Protein AF-A0AB36IL35-F1 (afdb_monomer)

Secondary structure (DSSP, 8-state):
-PPP-SSTTTTTHHHHHHTTS-SEEEEETTT-S-GGGHHHHHTTSSEEEEEEEEETTEEEEEEEEE-GGGHHHHHHHHHHHHHHHHTS--HHHHHHHHHHTT--HHHHHHHHHHHHHHHHHHHHH--

Structure (mmCIF, N/CA/C/O backbone):
data_AF-A0AB36IL35-F1
#
_entry.id   AF-A0AB36IL35-F1
#
loop_
_atom_site.group_PDB
_atom_site.id
_atom_site.type_symbol
_atom_site.label_atom_id
_atom_site.label_alt_id
_atom_site.label_comp_id
_atom_site.label_asym_id
_atom_site.label_entity_id
_atom_site.label_seq_id
_atom_site.pdbx_PDB_ins_code
_atom_site.Cartn_x
_atom_site.Cartn_y
_atom_site.Cartn_z
_atom_site.occupancy
_atom_site.B_iso_or_equiv
_atom_site.auth_seq_id
_atom_site.auth_comp_id
_atom_site.auth_asym_id
_atom_site.auth_atom_id
_atom_site.pdbx_PDB_model_num
ATOM 1 N N . MET A 1 1 ? 5.420 -27.594 -7.983 1.00 51.94 1 MET A N 1
ATOM 2 C CA . MET A 1 1 ? 5.385 -26.311 -7.248 1.00 51.94 1 MET A CA 1
ATOM 3 C C . MET A 1 1 ? 4.243 -25.499 -7.828 1.00 51.94 1 MET A C 1
ATOM 5 O O . MET A 1 1 ? 4.171 -25.399 -9.047 1.00 51.94 1 MET A O 1
ATOM 9 N N . GLU A 1 2 ? 3.318 -25.012 -7.002 1.00 61.50 2 GLU A N 1
ATOM 10 C CA . GLU A 1 2 ? 2.250 -24.116 -7.470 1.00 61.50 2 GLU A CA 1
ATOM 11 C C . GLU A 1 2 ? 2.836 -22.785 -7.955 1.00 61.50 2 GLU A C 1
ATOM 13 O O . GLU A 1 2 ? 3.774 -22.260 -7.354 1.00 61.50 2 GL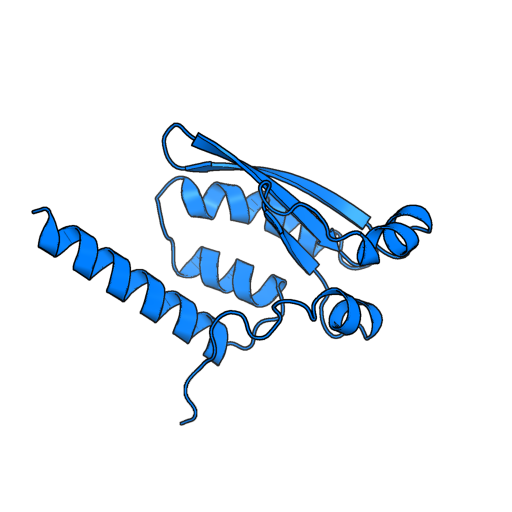U A O 1
ATOM 18 N N . LYS A 1 3 ? 2.271 -22.239 -9.033 1.00 78.56 3 LYS A N 1
ATOM 19 C CA . LYS A 1 3 ? 2.641 -20.936 -9.59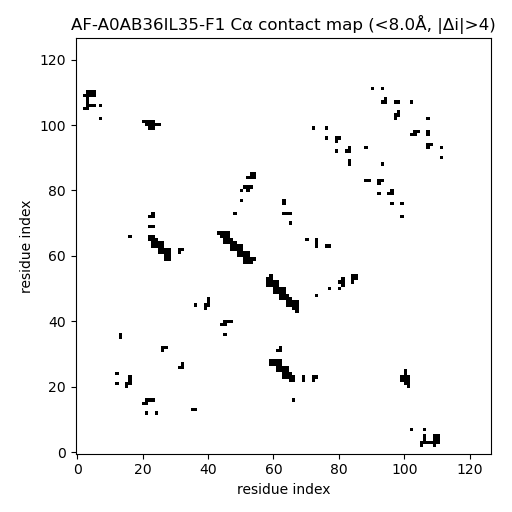5 1.00 78.56 3 LYS A CA 1
ATOM 20 C C . LYS A 1 3 ? 2.092 -19.809 -8.702 1.00 78.56 3 LYS A C 1
ATOM 22 O O . LYS A 1 3 ? 0.985 -19.943 -8.184 1.00 78.56 3 LYS A O 1
ATOM 27 N N . GLY A 1 4 ? 2.855 -18.730 -8.509 1.00 81.12 4 GLY A N 1
ATOM 28 C CA . GLY A 1 4 ? 2.380 -17.545 -7.780 1.00 81.12 4 GLY A CA 1
ATOM 29 C C . GLY A 1 4 ? 1.251 -16.815 -8.517 1.00 81.12 4 GLY A C 1
ATOM 30 O O . GLY A 1 4 ? 1.018 -17.052 -9.707 1.00 81.12 4 GLY A O 1
ATOM 31 N N . ILE A 1 5 ? 0.543 -15.941 -7.803 1.00 89.06 5 ILE A N 1
ATOM 32 C CA . ILE A 1 5 ? -0.613 -15.180 -8.300 1.00 89.06 5 ILE A CA 1
ATOM 33 C C . ILE A 1 5 ? -0.282 -13.682 -8.263 1.00 89.06 5 ILE A C 1
ATOM 35 O O . ILE A 1 5 ? 0.266 -13.197 -7.277 1.00 89.06 5 ILE A O 1
ATOM 39 N N . LEU A 1 6 ? -0.610 -12.945 -9.330 1.00 83.94 6 LEU A N 1
ATOM 40 C CA . LEU A 1 6 ? -0.535 -11.477 -9.340 1.00 83.94 6 LEU A CA 1
ATOM 41 C C . LEU A 1 6 ? -1.788 -10.905 -8.675 1.00 83.94 6 LEU A C 1
ATOM 43 O O . LEU A 1 6 ? -2.887 -11.343 -8.998 1.00 83.94 6 LEU A O 1
ATOM 47 N N . GLY A 1 7 ? -1.612 -9.950 -7.761 1.00 83.62 7 GLY A N 1
ATOM 48 C CA . GLY A 1 7 ? -2.726 -9.274 -7.086 1.00 83.62 7 GLY A CA 1
ATOM 49 C C . GLY A 1 7 ? -3.660 -10.194 -6.280 1.00 83.62 7 GLY A C 1
ATOM 50 O O . GLY A 1 7 ? -4.872 -10.046 -6.381 1.00 83.62 7 GLY A O 1
ATOM 51 N N . PRO A 1 8 ? -3.173 -11.141 -5.450 1.00 84.00 8 PRO A N 1
ATOM 52 C CA . PRO A 1 8 ? -4.054 -12.075 -4.733 1.00 84.00 8 PRO A CA 1
ATOM 53 C C . PRO A 1 8 ? -4.985 -11.401 -3.708 1.00 84.00 8 PRO A C 1
ATOM 55 O O . PRO A 1 8 ? -5.930 -12.036 -3.234 1.00 84.00 8 PRO A O 1
ATOM 58 N N . HIS A 1 9 ? -4.702 -10.148 -3.340 1.00 89.19 9 HIS A N 1
ATOM 59 C CA . HIS A 1 9 ? -5.453 -9.370 -2.353 1.00 89.19 9 HIS A CA 1
ATOM 60 C C . HIS A 1 9 ? -6.390 -8.337 -2.980 1.00 89.19 9 HIS A C 1
ATOM 62 O O . HIS A 1 9 ? -7.123 -7.699 -2.232 1.00 89.19 9 HIS A O 1
ATOM 68 N N . GLU A 1 10 ? -6.379 -8.193 -4.308 1.00 87.44 10 GLU A N 1
ATOM 69 C CA . GLU A 1 10 ? -7.136 -7.161 -5.014 1.00 87.44 10 GLU A CA 1
ATOM 70 C C . GLU A 1 10 ? -8.635 -7.262 -4.692 1.00 87.44 10 GLU A C 1
ATOM 72 O O . GLU A 1 10 ? -9.262 -8.313 -4.871 1.00 87.44 10 GLU A O 1
ATOM 77 N N . GLY A 1 11 ? -9.190 -6.176 -4.150 1.00 91.00 11 GLY A N 1
ATOM 78 C CA . GLY A 1 11 ? -10.592 -6.070 -3.743 1.00 91.00 11 GLY A CA 1
ATOM 79 C C . GLY A 1 11 ? -10.932 -6.749 -2.411 1.00 91.00 11 GLY A C 1
ATOM 80 O O . GLY A 1 11 ? -12.100 -6.778 -2.024 1.00 91.00 11 GLY A O 1
ATOM 81 N N . LYS A 1 12 ? -9.944 -7.305 -1.702 1.00 94.88 12 LYS A N 1
ATOM 82 C CA . LYS A 1 12 ? -10.107 -8.014 -0.417 1.00 94.88 12 LYS A CA 1
ATOM 83 C C . LYS A 1 12 ? -9.329 -7.361 0.720 1.00 94.88 12 LYS A C 1
ATOM 85 O O . LYS A 1 12 ? -9.324 -7.873 1.837 1.00 94.88 12 LYS A O 1
ATOM 90 N N . GLU A 1 13 ? -8.652 -6.246 0.459 1.00 97.12 13 GLU A N 1
ATOM 91 C CA . GLU A 1 13 ? -7.729 -5.621 1.400 1.00 97.12 13 GLU A CA 1
ATOM 92 C C . GLU A 1 13 ? -8.424 -5.261 2.712 1.00 97.12 13 GLU A C 1
ATOM 94 O O . GLU A 1 13 ? -7.895 -5.580 3.772 1.00 97.12 13 GLU A O 1
ATOM 99 N N . LEU A 1 14 ? -9.624 -4.674 2.651 1.00 97.62 14 LEU A N 1
ATOM 100 C CA . LEU A 1 14 ? -10.380 -4.301 3.847 1.00 97.62 14 LEU A CA 1
ATOM 101 C C . LEU A 1 14 ? -10.729 -5.525 4.700 1.00 97.62 14 LEU A C 1
ATOM 103 O O . LEU A 1 14 ? -10.481 -5.525 5.901 1.00 97.62 14 LEU A O 1
ATOM 107 N N . GLU A 1 15 ? -11.260 -6.583 4.082 1.00 97.56 15 GLU A N 1
ATOM 108 C CA . GLU A 1 15 ? -11.622 -7.827 4.773 1.00 97.56 15 GLU A CA 1
ATOM 109 C C . GLU A 1 15 ? -10.408 -8.439 5.486 1.00 97.56 15 GLU A C 1
ATOM 111 O O . GLU A 1 15 ? -10.497 -8.812 6.656 1.00 97.56 15 GLU A O 1
ATOM 116 N N . LEU A 1 16 ? -9.258 -8.486 4.808 1.00 97.44 16 LEU A N 1
ATOM 117 C CA . LEU A 1 16 ? -8.009 -8.994 5.374 1.00 97.44 16 LEU A CA 1
ATOM 118 C C . LEU A 1 16 ? -7.501 -8.117 6.527 1.00 97.44 16 LEU A C 1
ATOM 120 O O . LEU A 1 16 ? -7.024 -8.642 7.534 1.00 97.44 16 LEU A O 1
ATOM 124 N N . MET A 1 17 ? -7.616 -6.791 6.411 1.00 97.88 17 MET A N 1
ATOM 125 C CA . MET A 1 17 ? -7.211 -5.865 7.471 1.00 97.88 17 MET A CA 1
ATOM 126 C C . MET A 1 17 ? -8.099 -5.987 8.710 1.00 97.88 17 MET A C 1
ATOM 128 O O . MET A 1 17 ? -7.585 -6.054 9.824 1.00 97.88 17 MET A O 1
ATOM 132 N N . LEU A 1 18 ? -9.418 -6.100 8.535 1.00 97.00 18 LEU A N 1
ATOM 133 C CA . LEU A 1 18 ? -10.360 -6.276 9.646 1.00 97.00 18 LEU A CA 1
ATOM 134 C C . LEU A 1 18 ? -10.181 -7.619 10.373 1.00 97.00 18 LEU A C 1
ATOM 136 O O . LEU A 1 18 ? -10.507 -7.721 11.554 1.00 97.00 18 LEU A O 1
ATOM 140 N N . ARG A 1 19 ? -9.632 -8.636 9.697 1.00 96.50 19 ARG A N 1
ATOM 141 C CA . ARG A 1 19 ? -9.235 -9.918 10.307 1.00 96.50 19 ARG A CA 1
ATOM 142 C C . ARG A 1 19 ? -7.847 -9.900 10.953 1.00 96.50 19 ARG A C 1
ATOM 144 O O . ARG A 1 19 ? -7.483 -10.868 11.613 1.00 96.50 19 ARG A O 1
ATOM 151 N N . GLY A 1 20 ? -7.071 -8.830 10.773 1.00 94.19 20 GLY A N 1
ATOM 152 C CA . GLY A 1 20 ? -5.677 -8.756 11.223 1.00 94.19 20 GLY A CA 1
ATOM 153 C C . GLY A 1 20 ? -4.711 -9.618 10.402 1.00 94.19 20 GLY A C 1
ATOM 154 O O . GLY A 1 20 ? -3.605 -9.902 10.850 1.00 94.19 20 GLY A O 1
ATOM 155 N N . GLU A 1 21 ? -5.117 -10.050 9.207 1.00 94.56 21 GLU A N 1
ATOM 156 C CA . GLU A 1 21 ? -4.293 -10.845 8.285 1.00 94.56 21 GLU A CA 1
ATOM 157 C C . GLU A 1 21 ? -3.449 -9.956 7.357 1.00 94.56 21 GLU A C 1
ATOM 159 O O . GLU A 1 21 ? -2.472 -10.408 6.759 1.00 94.56 21 GLU A O 1
ATOM 164 N N . LYS A 1 22 ? -3.807 -8.671 7.248 1.00 96.50 22 LYS A N 1
ATOM 165 C CA . LYS A 1 22 ? -3.080 -7.651 6.491 1.00 96.50 22 LYS A CA 1
ATOM 166 C C . LYS A 1 22 ? -2.916 -6.404 7.348 1.00 96.50 22 LYS A C 1
ATOM 168 O O . LYS A 1 22 ? -3.884 -5.854 7.853 1.00 96.50 22 LYS A O 1
ATOM 173 N N . GLN A 1 23 ? -1.681 -5.937 7.481 1.00 97.88 23 GLN A N 1
ATOM 174 C CA . GLN A 1 23 ? -1.362 -4.805 8.355 1.00 97.88 23 GLN A CA 1
ATOM 175 C C . GLN A 1 23 ? -1.402 -3.457 7.628 1.00 97.88 23 GLN A C 1
ATOM 177 O O . GLN A 1 23 ? -1.711 -2.432 8.238 1.00 97.88 23 GLN A O 1
ATOM 182 N N . VAL A 1 24 ? -1.087 -3.472 6.328 1.00 98.12 24 VAL A N 1
ATOM 183 C CA . VAL A 1 24 ? -0.958 -2.291 5.470 1.00 98.12 24 VAL A CA 1
ATOM 184 C C . VAL A 1 24 ? -1.549 -2.586 4.089 1.00 98.12 24 VAL A C 1
ATOM 186 O O . VAL A 1 24 ? -1.280 -3.641 3.508 1.00 98.12 24 VAL A O 1
ATOM 189 N N . ALA A 1 25 ? -2.324 -1.653 3.545 1.00 97.69 25 ALA A N 1
ATOM 190 C CA . ALA A 1 25 ? -2.809 -1.608 2.169 1.00 97.69 25 ALA A CA 1
ATOM 191 C C . ALA A 1 25 ? -2.263 -0.362 1.454 1.00 97.69 25 ALA A C 1
ATOM 193 O O . ALA A 1 25 ? -1.974 0.651 2.089 1.00 97.69 25 ALA A O 1
ATOM 194 N N . LEU A 1 26 ? -2.109 -0.456 0.136 1.00 96.81 26 LEU A N 1
ATOM 195 C CA . LEU A 1 26 ? -1.593 0.616 -0.709 1.00 96.81 26 LEU A CA 1
ATOM 196 C C . LEU A 1 26 ? -2.577 0.858 -1.850 1.00 96.81 26 LEU A C 1
ATOM 198 O O . LEU A 1 26 ? -2.948 -0.091 -2.537 1.00 96.81 26 LEU A O 1
ATOM 202 N N . PHE A 1 27 ? -2.950 2.115 -2.061 1.00 95.94 27 PHE A N 1
ATOM 203 C CA . PHE A 1 27 ? -3.826 2.546 -3.147 1.00 95.94 27 PHE A CA 1
ATOM 204 C C . PHE A 1 27 ? -3.159 3.658 -3.951 1.00 95.94 27 PHE A C 1
ATOM 206 O O . PHE A 1 27 ? -2.426 4.466 -3.389 1.00 95.94 27 PHE A O 1
ATOM 213 N N . ASN A 1 28 ? -3.408 3.709 -5.256 1.00 91.88 28 ASN A N 1
ATOM 214 C CA . ASN A 1 28 ? -2.839 4.733 -6.131 1.00 91.88 28 ASN A CA 1
ATOM 215 C C . ASN A 1 28 ? -3.755 5.964 -6.244 1.00 91.88 28 ASN A C 1
ATOM 217 O O . ASN A 1 28 ? -4.919 5.936 -5.840 1.00 91.88 28 ASN A O 1
ATOM 221 N N . GLN A 1 29 ? -3.234 7.039 -6.834 1.00 91.19 29 GLN A N 1
ATOM 222 C CA . GLN A 1 29 ? -3.972 8.283 -7.065 1.00 91.19 29 GLN A CA 1
ATOM 223 C C . GLN A 1 29 ? -5.215 8.119 -7.947 1.00 91.19 29 GLN A C 1
ATOM 225 O O . GLN A 1 29 ? -6.183 8.849 -7.759 1.00 91.19 29 GLN A O 1
ATOM 230 N N . GLU A 1 30 ? -5.175 7.218 -8.932 1.00 89.38 30 GLU A N 1
ATOM 231 C CA . GLU A 1 30 ? -6.241 7.081 -9.931 1.00 89.38 30 GLU A CA 1
ATOM 232 C C . GLU A 1 30 ? -7.524 6.519 -9.321 1.00 89.38 30 GLU A C 1
ATOM 234 O O . GLU A 1 30 ? -8.615 6.985 -9.641 1.00 89.38 30 GLU A O 1
ATOM 239 N N . LEU A 1 31 ? -7.388 5.527 -8.440 1.00 89.69 31 LEU A N 1
ATOM 240 C CA . LEU A 1 31 ? -8.518 4.862 -7.794 1.00 89.69 31 LEU A CA 1
ATOM 241 C C . LEU A 1 31 ? -8.817 5.423 -6.402 1.00 89.69 31 LEU A C 1
ATOM 243 O O . LEU A 1 31 ? -9.955 5.343 -5.945 1.00 89.69 31 LEU A O 1
ATOM 247 N N . GLY A 1 32 ? -7.817 6.001 -5.734 1.00 94.31 32 GLY A N 1
ATOM 248 C CA . GLY A 1 32 ? -7.946 6.486 -4.366 1.00 94.31 32 GLY A CA 1
ATOM 249 C C . GLY A 1 32 ? -8.202 5.369 -3.350 1.00 94.31 32 GLY A C 1
ATOM 250 O O . GLY A 1 32 ? -8.126 4.177 -3.653 1.00 94.31 32 GLY A O 1
ATOM 251 N N . ILE A 1 33 ? -8.491 5.764 -2.109 1.00 96.88 33 ILE A N 1
ATOM 252 C CA . ILE A 1 33 ? -8.930 4.828 -1.069 1.00 96.88 33 ILE A CA 1
ATOM 253 C C . ILE A 1 33 ? -10.400 4.462 -1.343 1.00 96.88 33 ILE A C 1
ATOM 255 O O . ILE A 1 33 ? -11.218 5.377 -1.439 1.00 96.88 33 ILE A O 1
ATOM 259 N N . PRO A 1 34 ? -10.773 3.170 -1.420 1.00 97.25 34 PRO A N 1
ATOM 260 C CA . PRO A 1 34 ? -12.164 2.779 -1.641 1.00 97.25 34 PRO A CA 1
ATOM 261 C C . PRO A 1 34 ? -13.098 3.242 -0.513 1.00 97.25 34 PRO A C 1
ATOM 263 O O . PRO A 1 34 ? -12.758 3.105 0.663 1.00 97.25 34 PRO A O 1
ATOM 266 N N . ASP A 1 35 ? -14.318 3.673 -0.855 1.00 97.38 35 ASP A N 1
ATOM 267 C CA . ASP A 1 35 ? -15.306 4.214 0.100 1.00 97.38 35 ASP A CA 1
ATOM 268 C C . ASP A 1 35 ? -15.593 3.290 1.294 1.00 97.38 35 ASP A C 1
ATOM 270 O O . ASP A 1 35 ? -15.853 3.747 2.406 1.00 97.38 35 ASP A O 1
ATOM 274 N N . ALA A 1 36 ? -15.490 1.973 1.093 1.00 97.69 36 ALA A N 1
ATOM 275 C CA . ALA A 1 36 ? -15.674 0.977 2.145 1.00 97.69 36 ALA A CA 1
ATOM 276 C C . ALA A 1 36 ? -14.701 1.145 3.333 1.00 97.69 36 ALA A C 1
ATOM 278 O O . ALA A 1 36 ? -15.000 0.684 4.432 1.00 97.69 36 ALA A O 1
ATOM 279 N N . PHE A 1 37 ? -13.556 1.808 3.141 1.00 98.38 37 PHE A N 1
ATOM 280 C CA . PHE A 1 37 ? -12.596 2.109 4.206 1.00 98.38 37 PHE A CA 1
ATOM 281 C C . PHE A 1 37 ? -12.977 3.338 5.038 1.00 98.38 37 PHE A C 1
ATOM 283 O O . PHE A 1 37 ? -12.539 3.436 6.185 1.00 98.38 37 PHE A O 1
ATOM 290 N N . LEU A 1 38 ? -13.774 4.268 4.495 1.00 97.81 38 LEU A N 1
ATOM 291 C CA . LEU A 1 38 ? -14.034 5.574 5.116 1.00 97.81 38 LEU A CA 1
ATOM 292 C C . LEU A 1 38 ? -14.600 5.466 6.539 1.00 97.81 38 LEU A C 1
ATOM 294 O O . LEU A 1 38 ? -14.031 6.108 7.422 1.00 97.81 38 LEU A O 1
ATOM 298 N N . PRO A 1 39 ? -15.595 4.601 6.837 1.00 98.44 39 PRO A N 1
ATOM 299 C CA . PRO A 1 39 ? -16.114 4.486 8.200 1.00 98.44 39 PRO A CA 1
ATOM 300 C C . PRO A 1 39 ? -15.041 4.077 9.218 1.00 98.44 39 PRO A C 1
ATOM 302 O O . PRO A 1 39 ? -15.061 4.518 10.364 1.00 98.44 39 PRO A O 1
ATOM 305 N N . TYR A 1 40 ? -14.079 3.249 8.804 1.00 98.44 40 TYR A N 1
ATOM 306 C CA . TYR A 1 40 ? -13.000 2.770 9.667 1.00 98.44 40 TYR A CA 1
ATOM 307 C C . TYR A 1 40 ? -11.896 3.815 9.850 1.00 98.44 40 TYR A C 1
ATOM 309 O O . TYR A 1 40 ? -11.268 3.852 10.909 1.00 98.44 40 TYR A O 1
ATOM 317 N N . LEU A 1 41 ? -11.677 4.670 8.847 1.00 98.31 41 LEU A N 1
ATOM 318 C CA . LEU A 1 41 ? -10.780 5.823 8.941 1.00 98.31 41 LEU A CA 1
ATOM 319 C C . LEU A 1 41 ? -11.361 6.897 9.870 1.00 98.31 41 LEU A C 1
ATOM 321 O O . LEU A 1 41 ? -10.672 7.376 10.767 1.00 98.31 41 LEU A O 1
ATOM 325 N N . GLU A 1 42 ? -12.645 7.223 9.713 1.00 98.12 42 GLU A N 1
ATOM 326 C CA . GLU A 1 42 ? -13.356 8.205 10.544 1.00 98.12 42 GLU A CA 1
ATOM 327 C C . GLU A 1 42 ? -13.405 7.798 12.023 1.00 98.12 42 GLU A C 1
ATOM 329 O O . GLU A 1 42 ? -13.316 8.644 12.911 1.00 98.12 42 GLU A O 1
ATOM 334 N N . GLN A 1 43 ? -13.508 6.495 12.295 1.00 97.50 43 GLN A N 1
ATOM 335 C CA . GLN A 1 43 ? -13.528 5.940 13.651 1.00 97.50 43 GLN A CA 1
ATOM 336 C C . GLN A 1 43 ? -12.128 5.722 14.250 1.00 97.50 43 GLN A C 1
ATOM 338 O O . GLN A 1 43 ? -12.022 5.294 15.398 1.00 97.50 43 GLN A O 1
ATOM 343 N N . GLY A 1 44 ? -11.052 5.972 13.494 1.00 97.62 44 GLY A N 1
ATOM 344 C CA . GLY A 1 44 ? -9.675 5.713 13.932 1.00 97.62 44 GLY A CA 1
ATOM 345 C C . GLY A 1 44 ? -9.326 4.225 14.076 1.00 97.62 44 GLY A C 1
ATOM 346 O O . GLY A 1 44 ? -8.317 3.880 14.686 1.00 97.62 44 GLY A O 1
ATOM 347 N N . MET A 1 45 ? -10.147 3.326 13.524 1.00 97.94 45 MET A N 1
ATOM 348 C CA . MET A 1 45 ? -9.852 1.888 13.463 1.00 97.94 45 MET A CA 1
ATOM 349 C C . MET A 1 45 ? -8.781 1.572 12.417 1.00 97.94 45 MET A C 1
ATOM 351 O O . MET A 1 45 ? -8.035 0.605 12.561 1.00 97.94 45 MET A O 1
ATOM 355 N N . LEU A 1 46 ? -8.719 2.384 11.365 1.00 98.56 46 LEU A N 1
ATOM 356 C CA . LEU A 1 46 ? -7.666 2.413 10.362 1.00 98.56 46 LEU A CA 1
ATOM 357 C C . LEU A 1 46 ? -7.129 3.832 10.271 1.00 98.56 46 LEU A C 1
ATOM 359 O O . LEU A 1 46 ? -7.859 4.795 10.483 1.00 98.56 46 LEU A O 1
ATOM 363 N N . HIS A 1 47 ? -5.853 3.964 9.942 1.00 98.50 47 HIS A N 1
ATOM 364 C CA . HIS A 1 47 ? -5.207 5.245 9.692 1.00 98.50 47 HIS A CA 1
ATOM 365 C C . HIS A 1 47 ? -4.688 5.282 8.253 1.00 98.50 47 HIS A C 1
ATOM 367 O O . HIS A 1 47 ? -4.483 4.237 7.631 1.00 98.50 47 HIS A O 1
ATOM 373 N N . SER A 1 48 ? -4.447 6.482 7.726 1.00 98.12 48 SER A N 1
ATOM 374 C CA . SER A 1 48 ? -3.889 6.656 6.386 1.00 98.12 48 SER A CA 1
ATOM 375 C C . SER A 1 48 ? -2.756 7.675 6.345 1.00 98.12 48 SER A C 1
ATOM 377 O O . SER A 1 48 ? -2.792 8.686 7.046 1.00 98.12 48 SER A O 1
ATOM 379 N N . LYS A 1 49 ? -1.784 7.433 5.468 1.00 97.25 49 LYS A N 1
ATOM 380 C CA . LYS A 1 49 ? -0.729 8.369 5.069 1.00 97.25 49 LYS A CA 1
ATOM 381 C C . LYS A 1 49 ? -0.775 8.570 3.559 1.00 97.25 49 LYS A C 1
ATOM 383 O O . LYS A 1 49 ? -1.080 7.637 2.820 1.00 97.25 49 LYS A O 1
ATOM 388 N N . THR A 1 50 ? -0.418 9.766 3.116 1.00 96.88 50 THR A N 1
ATOM 389 C CA . THR A 1 50 ? -0.217 10.073 1.699 1.00 96.88 50 THR A CA 1
ATOM 390 C C . THR A 1 50 ? 1.275 10.124 1.428 1.00 96.88 50 THR A C 1
ATOM 392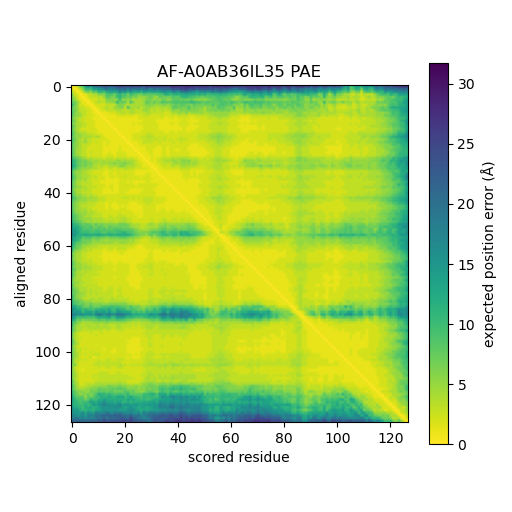 O O . THR A 1 50 ? 2.003 10.790 2.159 1.00 96.88 50 THR A O 1
ATOM 395 N N . VAL A 1 51 ? 1.727 9.448 0.378 1.00 94.81 51 VAL A N 1
ATOM 396 C CA . VAL A 1 51 ? 3.127 9.447 -0.052 1.00 94.81 51 VAL A CA 1
ATOM 397 C C . VAL A 1 51 ? 3.212 9.863 -1.511 1.00 94.81 51 VAL A C 1
ATOM 399 O O . VAL A 1 51 ? 2.373 9.494 -2.328 1.00 94.81 51 VAL A O 1
ATOM 402 N N . GLN A 1 52 ? 4.232 10.647 -1.840 1.00 92.31 52 GLN A N 1
ATOM 403 C CA . GLN A 1 52 ? 4.538 11.010 -3.217 1.00 92.31 52 GLN A CA 1
ATOM 404 C C . GLN A 1 52 ? 5.779 10.256 -3.675 1.00 92.31 52 GLN A C 1
ATOM 406 O O . GLN A 1 52 ? 6.796 10.244 -2.982 1.00 92.31 52 GLN A O 1
ATOM 411 N N . ARG A 1 53 ? 5.719 9.666 -4.866 1.00 87.44 53 ARG A N 1
ATOM 412 C CA . ARG A 1 53 ? 6.880 9.065 -5.527 1.00 87.44 53 ARG A CA 1
ATOM 413 C C . ARG A 1 53 ? 6.993 9.570 -6.953 1.00 87.44 53 ARG A C 1
ATOM 415 O O . ARG A 1 53 ? 5.995 9.807 -7.626 1.00 87.44 53 ARG A O 1
ATOM 422 N N . HIS A 1 54 ? 8.225 9.726 -7.412 1.00 84.81 54 HIS A N 1
ATOM 423 C CA . HIS A 1 54 ? 8.513 10.268 -8.733 1.00 84.81 54 HIS A CA 1
ATOM 424 C C . HIS A 1 54 ? 8.961 9.142 -9.656 1.00 84.81 54 HIS A C 1
ATOM 426 O O . HIS A 1 54 ? 9.915 8.429 -9.341 1.00 84.81 54 HIS A O 1
ATOM 432 N N . ILE A 1 55 ? 8.274 8.978 -10.783 1.00 80.44 55 ILE A N 1
ATOM 433 C CA . ILE A 1 55 ? 8.709 8.122 -11.886 1.00 80.44 55 ILE A CA 1
ATOM 434 C C . ILE A 1 55 ? 9.052 9.040 -13.052 1.00 80.44 55 ILE A C 1
ATOM 436 O O . ILE A 1 55 ? 8.157 9.597 -13.688 1.00 80.44 55 ILE 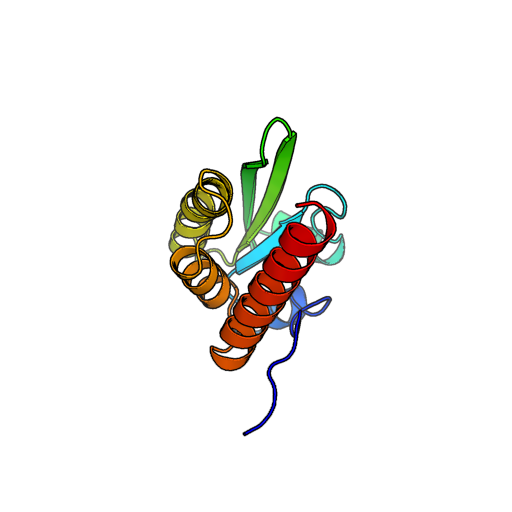A O 1
ATOM 440 N N . ASN A 1 56 ? 10.346 9.185 -13.344 1.00 79.38 56 ASN A N 1
ATOM 441 C CA . ASN A 1 56 ? 10.842 10.202 -14.275 1.00 79.38 56 ASN A CA 1
ATOM 442 C C . ASN A 1 56 ? 10.295 11.590 -13.871 1.00 79.38 56 ASN A C 1
ATOM 444 O O . ASN A 1 56 ? 10.380 11.958 -12.702 1.00 79.38 56 ASN A O 1
ATOM 448 N N . ASP A 1 57 ? 9.680 12.319 -14.804 1.00 82.94 57 ASP A N 1
ATOM 449 C CA . ASP A 1 57 ? 9.099 13.648 -14.569 1.00 82.94 57 ASP A CA 1
ATOM 450 C C . ASP A 1 57 ? 7.649 13.609 -14.046 1.00 82.94 57 ASP A C 1
ATOM 452 O O . ASP A 1 57 ? 6.988 14.643 -13.947 1.00 82.94 57 ASP A O 1
ATOM 456 N N . VAL A 1 58 ? 7.123 12.421 -13.722 1.00 84.25 58 VAL A N 1
ATOM 457 C CA . VAL A 1 58 ? 5.750 12.239 -13.236 1.00 84.25 58 VAL A CA 1
ATOM 458 C C . VAL A 1 58 ? 5.757 12.028 -11.724 1.00 84.25 58 VAL A C 1
ATOM 460 O O . VAL A 1 58 ? 6.314 11.048 -11.225 1.00 84.25 58 VAL A O 1
ATOM 463 N N . CYS A 1 59 ? 5.098 12.927 -10.991 1.00 88.19 59 CYS A N 1
ATOM 464 C CA . CYS A 1 59 ? 4.803 12.747 -9.571 1.00 88.19 59 CYS A CA 1
ATOM 465 C C . CYS A 1 59 ? 3.507 11.943 -9.416 1.00 88.19 59 CYS A C 1
ATOM 467 O O . CYS A 1 59 ? 2.451 12.354 -9.897 1.00 88.19 59 CYS A O 1
ATOM 469 N N . LEU A 1 60 ? 3.605 10.793 -8.757 1.00 89.75 60 LEU A N 1
ATOM 470 C CA . LEU A 1 60 ? 2.485 9.935 -8.402 1.00 89.75 60 LEU A CA 1
ATOM 471 C C . LEU A 1 60 ? 2.203 10.071 -6.912 1.00 89.75 60 LEU A C 1
ATOM 473 O O . LEU A 1 60 ? 3.129 10.099 -6.098 1.00 89.75 60 LEU A O 1
ATOM 477 N N . THR A 1 61 ? 0.923 10.104 -6.564 1.00 93.12 61 THR A N 1
ATOM 478 C CA . THR A 1 61 ? 0.470 10.078 -5.174 1.00 93.12 61 THR A CA 1
ATOM 479 C C . THR A 1 61 ? -0.072 8.691 -4.847 1.00 93.12 61 THR A C 1
ATOM 481 O O . THR A 1 61 ? -0.919 8.175 -5.566 1.00 93.12 61 THR A O 1
ATOM 484 N N . ASP A 1 62 ? 0.380 8.087 -3.756 1.00 94.81 62 ASP A N 1
ATOM 485 C CA . ASP A 1 62 ? -0.204 6.858 -3.231 1.00 94.81 62 ASP A CA 1
ATOM 486 C C . ASP A 1 62 ? -0.723 7.082 -1.805 1.00 94.81 62 ASP A C 1
ATOM 488 O O . ASP A 1 62 ? -0.273 7.967 -1.070 1.00 94.81 62 ASP A O 1
ATOM 492 N N . PHE A 1 63 ? -1.673 6.246 -1.406 1.00 97.50 63 PHE A N 1
ATOM 493 C CA . PHE A 1 63 ? -2.292 6.241 -0.092 1.00 97.50 63 PHE A CA 1
ATOM 494 C C . PHE A 1 63 ? -1.955 4.935 0.623 1.00 97.50 63 PHE A C 1
ATOM 496 O O . PHE A 1 63 ? -2.297 3.847 0.161 1.00 97.50 63 PHE A O 1
ATOM 503 N N . ILE A 1 64 ? -1.293 5.047 1.769 1.00 98.12 64 ILE A N 1
ATOM 504 C CA . ILE A 1 64 ? -0.952 3.933 2.651 1.00 98.12 64 ILE A CA 1
ATOM 505 C C . ILE A 1 64 ? -2.026 3.869 3.732 1.00 98.12 64 ILE A C 1
ATOM 507 O O . ILE A 1 64 ? -2.081 4.755 4.580 1.00 98.12 64 ILE A O 1
ATOM 511 N N . VAL A 1 65 ? -2.857 2.831 3.731 1.00 98.50 65 VAL A N 1
ATOM 512 C CA . VAL A 1 65 ? -3.843 2.571 4.791 1.00 98.50 65 VAL A CA 1
ATOM 513 C C . VAL A 1 65 ? -3.295 1.496 5.721 1.00 98.50 65 VAL A C 1
ATOM 515 O O . VAL A 1 65 ? -2.798 0.475 5.256 1.00 98.50 65 VAL A O 1
ATOM 518 N N . TYR A 1 66 ? -3.358 1.700 7.032 1.00 98.69 66 TYR A N 1
ATOM 519 C CA . TYR A 1 66 ? -2.726 0.812 8.006 1.00 98.69 66 TYR A CA 1
ATOM 520 C C . TYR A 1 66 ? -3.541 0.668 9.290 1.00 98.69 66 TYR A C 1
ATOM 522 O O . TYR A 1 66 ? -4.280 1.567 9.692 1.00 98.69 66 TYR A O 1
ATOM 530 N N . LEU A 1 67 ? -3.386 -0.482 9.949 1.00 98.44 67 LEU A N 1
ATOM 531 C CA . LEU A 1 67 ? -3.887 -0.682 11.311 1.00 98.44 67 LEU A CA 1
ATOM 532 C C . LEU A 1 67 ? -3.068 0.174 12.297 1.00 98.44 67 LEU A C 1
ATOM 534 O O . LEU A 1 67 ? -1.846 0.214 12.141 1.00 98.44 67 LEU A O 1
ATOM 538 N N . PRO A 1 68 ? -3.661 0.794 13.336 1.00 98.00 68 PRO A N 1
ATOM 539 C CA . PRO A 1 68 ? -2.962 1.715 14.242 1.00 98.00 68 PRO A CA 1
ATOM 540 C C . PRO A 1 68 ? -1.655 1.166 14.836 1.00 98.00 68 PRO A C 1
ATOM 542 O O . PRO A 1 68 ? -0.650 1.872 14.900 1.00 98.00 68 PRO A O 1
ATOM 545 N N . GLN A 1 69 ? -1.624 -0.121 15.194 1.00 97.56 69 GLN A N 1
ATOM 546 C CA . GLN A 1 69 ? -0.438 -0.808 15.722 1.00 97.56 69 GLN A CA 1
ATOM 547 C C . GLN A 1 69 ? 0.690 -1.016 14.695 1.00 97.56 69 GLN A C 1
ATOM 549 O O . GLN A 1 69 ? 1.778 -1.456 15.053 1.00 97.56 69 GLN A O 1
ATOM 554 N N . SER A 1 70 ? 0.441 -0.721 13.420 1.00 98.12 70 SER A N 1
ATOM 555 C CA . SER A 1 70 ? 1.350 -0.961 12.294 1.00 98.12 70 SER A CA 1
ATOM 556 C C . SER A 1 70 ? 1.991 0.321 11.760 1.00 98.12 70 SER A C 1
ATOM 558 O O . SER A 1 70 ? 2.471 0.336 10.628 1.00 98.12 70 SER A O 1
ATOM 560 N N . LEU A 1 71 ? 2.027 1.393 12.562 1.00 98.06 71 LEU A N 1
ATOM 561 C CA . LEU A 1 71 ? 2.624 2.677 12.178 1.00 98.06 71 LEU A CA 1
ATOM 562 C C . LEU A 1 71 ? 4.053 2.526 11.633 1.00 98.06 71 LEU A C 1
ATOM 564 O O . LEU A 1 71 ? 4.351 3.072 10.578 1.00 98.06 71 LEU A O 1
ATOM 568 N N . ALA A 1 72 ? 4.901 1.725 12.284 1.00 98.12 72 ALA A N 1
ATOM 569 C CA . ALA A 1 72 ? 6.282 1.516 11.842 1.00 98.12 72 ALA A CA 1
ATOM 570 C C . ALA A 1 72 ? 6.376 0.896 10.434 1.00 98.12 72 ALA A C 1
ATOM 572 O O . ALA A 1 72 ? 7.254 1.253 9.653 1.00 98.12 72 ALA A O 1
ATOM 573 N N . LEU A 1 73 ? 5.448 -0.002 10.077 1.00 98.06 73 LEU A N 1
ATOM 574 C CA . LEU A 1 73 ? 5.382 -0.575 8.728 1.00 98.06 73 LEU A CA 1
ATOM 575 C C . LEU A 1 73 ? 4.922 0.467 7.700 1.00 98.06 73 LEU A C 1
ATOM 577 O O . LEU A 1 73 ? 5.426 0.491 6.579 1.00 98.06 73 LEU A O 1
ATOM 581 N N . ALA A 1 74 ? 3.987 1.341 8.079 1.00 97.81 74 ALA A N 1
ATOM 582 C CA . ALA A 1 74 ? 3.539 2.438 7.227 1.00 97.81 74 ALA A CA 1
ATOM 583 C C . ALA A 1 74 ? 4.654 3.475 6.994 1.00 97.81 74 ALA A C 1
ATOM 585 O O . ALA A 1 74 ? 4.842 3.921 5.866 1.00 97.81 74 ALA A O 1
ATOM 586 N N . GLU A 1 75 ? 5.433 3.811 8.026 1.00 97.50 75 GLU A N 1
ATOM 587 C CA . GLU A 1 75 ? 6.616 4.679 7.915 1.00 97.50 75 GLU A CA 1
ATOM 588 C C . GLU A 1 75 ? 7.708 4.039 7.050 1.00 97.50 75 GLU A C 1
ATOM 590 O O . GLU A 1 75 ? 8.324 4.709 6.225 1.00 97.50 75 GLU A O 1
ATOM 595 N N . GLN A 1 76 ? 7.911 2.724 7.165 1.00 97.06 76 GLN A N 1
ATOM 596 C CA . GLN A 1 76 ? 8.832 2.010 6.285 1.00 97.06 76 GLN A CA 1
ATOM 597 C C . GLN A 1 76 ? 8.375 2.074 4.816 1.00 97.06 76 GLN A C 1
ATOM 599 O O . GLN A 1 76 ? 9.192 2.327 3.932 1.00 97.06 76 GLN A O 1
ATOM 604 N N . MET A 1 77 ? 7.078 1.904 4.543 1.00 95.56 77 MET A N 1
ATOM 605 C CA . MET A 1 77 ? 6.513 2.048 3.192 1.00 95.56 77 MET A CA 1
ATOM 606 C C . MET A 1 77 ? 6.694 3.459 2.626 1.00 95.56 77 MET A C 1
ATOM 608 O O . MET A 1 77 ? 7.020 3.602 1.450 1.00 95.56 77 MET A O 1
ATOM 612 N N . GLU A 1 78 ? 6.530 4.490 3.457 1.00 94.94 78 GLU A N 1
ATOM 613 C CA . GLU A 1 78 ? 6.727 5.896 3.081 1.00 94.94 78 GLU A CA 1
ATOM 614 C C . GLU A 1 78 ? 8.157 6.169 2.575 1.00 94.94 78 GLU A C 1
ATOM 616 O O . GLU A 1 78 ? 8.348 6.991 1.681 1.00 94.94 78 GLU A O 1
ATOM 621 N N . VAL A 1 79 ? 9.151 5.425 3.075 1.00 94.12 79 VAL A N 1
ATOM 622 C CA . VAL A 1 79 ? 10.550 5.493 2.618 1.00 94.12 79 VAL A CA 1
ATOM 623 C C . VAL A 1 79 ? 10.809 4.597 1.400 1.00 94.12 79 VAL A C 1
ATOM 625 O O . VAL A 1 79 ? 11.492 5.008 0.459 1.00 94.12 79 VAL A O 1
ATOM 628 N N . LEU A 1 80 ? 10.278 3.369 1.396 1.00 93.38 80 LEU A N 1
ATOM 629 C CA . LEU A 1 80 ? 10.537 2.389 0.334 1.00 93.38 80 LEU A CA 1
ATOM 630 C C . LEU A 1 80 ? 9.888 2.771 -1.000 1.00 93.38 80 LEU A C 1
ATOM 632 O O . LEU A 1 80 ? 10.484 2.543 -2.052 1.00 93.38 80 LEU A O 1
ATOM 636 N N . LEU A 1 81 ? 8.688 3.358 -0.981 1.00 91.00 81 LEU A N 1
ATOM 637 C CA . LEU A 1 81 ? 7.950 3.681 -2.203 1.00 91.00 81 LEU A CA 1
ATOM 638 C C . LEU A 1 81 ? 8.686 4.696 -3.095 1.00 91.00 81 LEU A C 1
ATOM 640 O O . LEU A 1 81 ? 8.866 4.393 -4.276 1.00 91.00 81 LEU A O 1
ATOM 644 N N . PRO A 1 82 ? 9.199 5.833 -2.590 1.00 88.44 82 PRO A N 1
ATOM 645 C CA . PRO A 1 82 ? 10.070 6.701 -3.381 1.00 88.44 82 PRO A CA 1
ATOM 646 C C . PRO A 1 82 ? 11.365 6.002 -3.821 1.00 88.44 82 PRO A C 1
ATOM 648 O O . PRO A 1 82 ? 11.793 6.151 -4.963 1.00 88.44 82 PRO A O 1
ATOM 651 N N . ALA A 1 83 ? 11.985 5.198 -2.950 1.00 85.50 83 ALA A N 1
ATOM 652 C CA . ALA A 1 83 ? 13.228 4.495 -3.277 1.00 85.50 83 ALA A CA 1
ATOM 653 C C . ALA A 1 83 ? 13.059 3.478 -4.424 1.00 85.50 83 ALA A C 1
ATOM 655 O O . ALA A 1 83 ? 13.976 3.312 -5.229 1.00 85.50 83 ALA A O 1
ATOM 656 N N . SER A 1 84 ? 11.880 2.852 -4.536 1.00 80.75 84 SER A N 1
ATOM 657 C CA . SER A 1 84 ? 11.543 1.893 -5.600 1.00 80.75 84 SER A CA 1
ATOM 658 C C . SER A 1 84 ? 11.516 2.506 -7.006 1.00 80.75 84 SER A C 1
ATOM 660 O O . SER A 1 84 ? 11.608 1.783 -7.999 1.00 80.75 84 SER A O 1
ATOM 662 N N . THR A 1 85 ? 11.412 3.838 -7.113 1.00 74.44 85 THR A N 1
ATOM 663 C CA . THR A 1 85 ? 11.294 4.537 -8.399 1.00 74.44 85 THR A CA 1
ATOM 664 C C . THR A 1 85 ? 12.534 5.344 -8.782 1.00 74.44 85 THR A C 1
ATOM 666 O O . THR A 1 85 ? 12.792 5.495 -9.975 1.00 74.44 85 THR A O 1
ATOM 669 N N . VAL A 1 86 ? 13.344 5.801 -7.816 1.00 69.06 86 VAL A N 1
ATOM 670 C CA . VAL A 1 86 ? 14.522 6.667 -8.056 1.00 69.06 86 VAL A CA 1
ATOM 671 C C . VAL A 1 86 ? 15.572 6.028 -8.974 1.00 69.06 86 VAL A C 1
ATO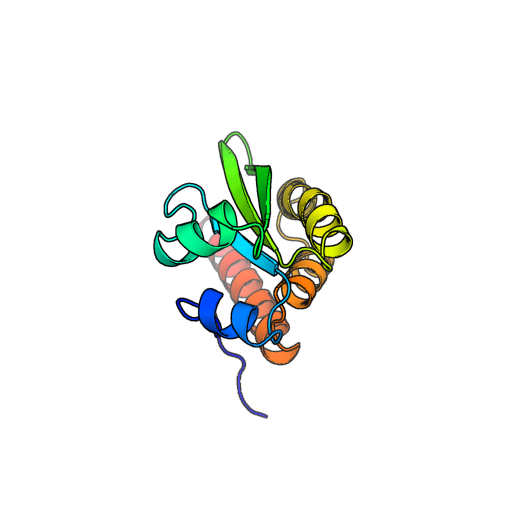M 673 O O . VAL A 1 86 ? 16.128 6.712 -9.827 1.00 69.06 86 VAL A O 1
ATOM 676 N N . ASN A 1 87 ? 15.828 4.724 -8.844 1.00 67.88 87 ASN A N 1
ATOM 677 C CA . ASN A 1 87 ? 16.809 4.004 -9.674 1.00 67.88 87 ASN A CA 1
ATOM 678 C C . ASN A 1 87 ? 16.150 3.005 -10.640 1.00 67.88 87 ASN A C 1
ATOM 680 O O . ASN A 1 87 ? 16.805 2.107 -11.175 1.00 67.88 87 ASN A O 1
ATOM 684 N N . GLY A 1 88 ? 14.841 3.155 -10.861 1.00 73.31 88 GLY A N 1
ATOM 685 C CA . GLY A 1 88 ? 14.020 2.122 -11.475 1.00 73.31 88 GLY A CA 1
ATOM 686 C C . GLY A 1 88 ? 13.855 0.894 -10.574 1.00 73.31 88 GLY A C 1
ATOM 687 O O . GLY A 1 88 ? 14.260 0.880 -9.417 1.00 73.31 88 GLY A O 1
ATOM 688 N N . PHE A 1 89 ? 13.243 -0.146 -11.136 1.00 81.56 89 PHE A N 1
ATOM 689 C CA . PHE A 1 89 ? 12.836 -1.348 -10.410 1.00 81.56 89 PHE A CA 1
ATOM 690 C C . PHE A 1 89 ? 14.001 -2.037 -9.672 1.00 81.56 89 PHE A C 1
ATOM 692 O O . PHE A 1 89 ? 14.858 -2.657 -10.312 1.00 81.56 89 PHE A O 1
ATOM 699 N N . ASP A 1 90 ? 13.990 -1.985 -8.335 1.00 86.75 90 ASP A N 1
ATOM 700 C CA . ASP A 1 90 ? 14.915 -2.718 -7.462 1.00 86.75 90 ASP A CA 1
ATOM 701 C C . ASP A 1 90 ? 14.215 -3.940 -6.833 1.00 86.75 90 ASP A C 1
ATOM 703 O O . ASP A 1 90 ? 13.412 -3.795 -5.908 1.00 86.75 90 ASP A O 1
ATOM 707 N N . PRO A 1 91 ? 14.559 -5.174 -7.249 1.00 89.62 91 PRO A N 1
ATOM 708 C CA . PRO A 1 91 ? 13.968 -6.391 -6.700 1.00 89.62 91 PRO A CA 1
ATOM 709 C C . P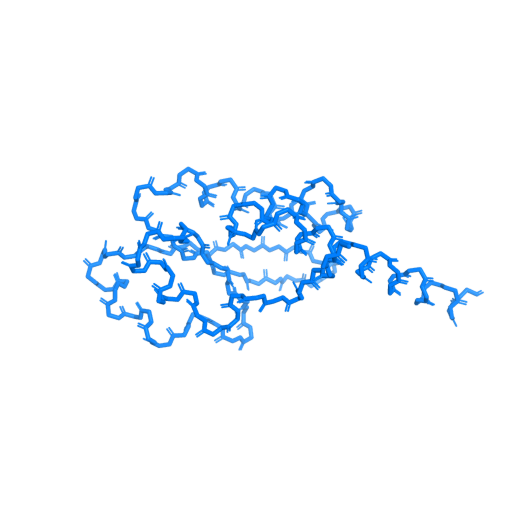RO A 1 91 ? 14.115 -6.555 -5.183 1.00 89.62 91 PRO A C 1
ATOM 711 O O . PRO A 1 91 ? 13.409 -7.375 -4.602 1.00 89.62 91 PRO A O 1
ATOM 714 N N . LYS A 1 92 ? 15.079 -5.898 -4.528 1.00 91.56 92 LYS A N 1
ATOM 715 C CA . LYS A 1 92 ? 15.214 -5.958 -3.065 1.00 91.56 92 LYS A CA 1
ATOM 716 C C . LYS A 1 92 ? 14.144 -5.106 -2.392 1.00 91.56 92 LYS A C 1
ATOM 718 O O . LYS A 1 92 ? 13.434 -5.621 -1.534 1.00 91.56 92 LYS A O 1
ATOM 723 N N . VAL A 1 93 ? 13.983 -3.865 -2.848 1.00 92.56 93 VAL A N 1
ATOM 724 C CA . VAL A 1 93 ? 12.950 -2.939 -2.358 1.00 92.56 93 VAL A CA 1
ATOM 725 C C . VAL A 1 93 ? 11.554 -3.513 -2.608 1.00 92.56 93 VAL A C 1
ATOM 727 O O . VAL A 1 93 ? 10.726 -3.548 -1.704 1.00 92.56 93 VAL A O 1
ATOM 730 N N . GLU A 1 94 ? 11.313 -4.073 -3.794 1.00 92.94 94 GLU A N 1
ATOM 731 C CA . GLU A 1 94 ? 10.019 -4.668 -4.161 1.00 92.94 94 GLU A CA 1
ATOM 732 C C . GLU A 1 94 ? 9.648 -5.881 -3.294 1.00 92.94 94 GLU A C 1
ATOM 734 O O . GLU A 1 94 ? 8.477 -6.087 -2.975 1.00 92.94 94 GLU A O 1
ATOM 739 N N . ARG A 1 95 ? 10.637 -6.672 -2.850 1.00 95.38 95 ARG A N 1
ATOM 740 C CA . ARG A 1 95 ? 10.393 -7.753 -1.878 1.00 95.38 95 ARG A CA 1
ATOM 741 C C . ARG A 1 95 ? 9.963 -7.210 -0.529 1.00 95.38 95 ARG A C 1
ATOM 743 O O . ARG A 1 95 ? 9.054 -7.766 0.080 1.00 95.38 95 ARG A O 1
ATOM 750 N N . GLU A 1 96 ? 10.624 -6.163 -0.050 1.00 96.25 96 GLU A N 1
ATOM 751 C CA . GLU A 1 96 ? 10.282 -5.541 1.229 1.00 96.25 96 GLU A CA 1
ATOM 752 C C . GLU A 1 96 ? 8.878 -4.939 1.188 1.00 9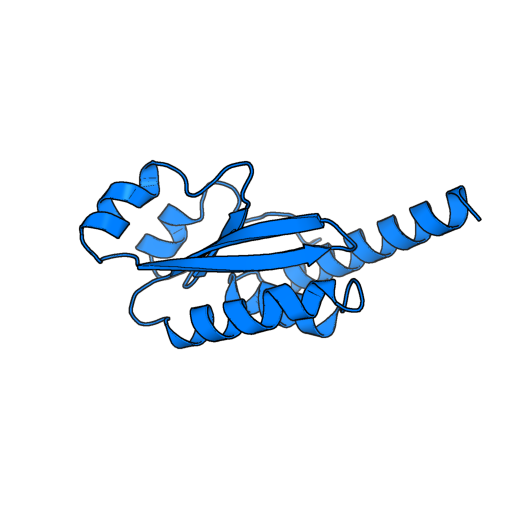6.25 96 GLU A C 1
ATOM 754 O O . GLU A 1 96 ? 8.066 -5.246 2.060 1.00 96.25 96 GLU A O 1
ATOM 759 N N . ILE A 1 97 ? 8.550 -4.205 0.122 1.00 95.25 97 ILE A N 1
ATOM 760 C CA . ILE A 1 97 ? 7.194 -3.703 -0.131 1.00 95.25 97 ILE A CA 1
ATOM 761 C C . ILE A 1 97 ? 6.193 -4.865 -0.138 1.00 95.25 97 ILE A C 1
ATOM 763 O O . ILE A 1 97 ? 5.189 -4.830 0.573 1.00 95.25 97 ILE A O 1
ATOM 767 N N . GLY A 1 98 ? 6.478 -5.935 -0.887 1.00 95.69 98 GLY A N 1
ATOM 768 C CA . GLY A 1 98 ? 5.592 -7.091 -0.982 1.00 95.69 98 GLY A CA 1
ATOM 769 C C . GLY A 1 98 ? 5.310 -7.757 0.371 1.00 95.69 98 GLY A C 1
ATOM 770 O O . GLY A 1 98 ? 4.160 -8.091 0.667 1.00 95.69 98 GLY A O 1
ATOM 771 N N . ARG A 1 99 ? 6.340 -7.892 1.215 1.00 97.06 99 ARG A N 1
ATOM 772 C CA . ARG A 1 99 ? 6.233 -8.446 2.575 1.00 97.06 99 ARG A CA 1
ATOM 773 C C . ARG A 1 99 ? 5.399 -7.560 3.488 1.00 97.06 99 ARG A C 1
ATOM 775 O O . ARG A 1 99 ? 4.535 -8.075 4.192 1.00 97.06 99 ARG A O 1
ATOM 782 N N . ILE A 1 100 ? 5.608 -6.243 3.450 1.00 97.25 100 ILE A N 1
ATOM 783 C CA . ILE A 1 100 ? 4.823 -5.291 4.252 1.00 97.25 100 ILE A CA 1
ATOM 784 C C . ILE A 1 100 ? 3.345 -5.324 3.841 1.00 97.25 100 ILE A C 1
ATOM 786 O O . ILE A 1 100 ? 2.454 -5.296 4.690 1.00 97.25 100 ILE A O 1
ATOM 790 N N . LEU A 1 101 ? 3.070 -5.470 2.543 1.00 96.25 101 LEU A N 1
ATOM 791 C CA . LEU A 1 101 ? 1.715 -5.639 2.014 1.00 96.25 101 LEU A CA 1
ATOM 792 C C . LEU A 1 101 ? 1.099 -7.018 2.324 1.00 96.25 101 LEU A C 1
ATOM 794 O O . LEU A 1 101 ? -0.053 -7.267 1.950 1.00 96.25 101 LEU A O 1
ATOM 798 N N . GLY A 1 102 ? 1.824 -7.898 3.018 1.00 95.25 102 GLY A N 1
ATOM 799 C CA . GLY A 1 102 ? 1.351 -9.204 3.469 1.00 95.25 102 GLY A CA 1
ATOM 800 C C . GLY A 1 102 ? 1.302 -10.267 2.373 1.00 95.25 102 GLY A C 1
ATOM 801 O O . GLY A 1 102 ? 0.668 -11.303 2.562 1.00 95.25 102 GLY A O 1
ATOM 802 N N . TYR A 1 103 ? 1.921 -10.034 1.212 1.00 94.75 103 TYR A N 1
ATOM 803 C CA . TYR A 1 103 ? 1.971 -11.047 0.161 1.00 94.75 103 TYR A CA 1
ATOM 804 C C . TYR A 1 103 ? 2.851 -12.227 0.577 1.00 94.75 103 TYR A C 1
ATOM 806 O O . TYR A 1 103 ? 3.862 -12.080 1.263 1.00 94.75 103 TYR A O 1
ATOM 814 N N . ARG A 1 104 ? 2.493 -13.427 0.115 1.00 94.12 104 ARG A N 1
ATOM 815 C CA . ARG A 1 104 ? 3.322 -14.622 0.317 1.00 94.12 104 ARG A CA 1
ATOM 816 C C . ARG A 1 104 ? 4.574 -14.526 -0.550 1.00 94.12 104 ARG A C 1
ATOM 818 O O . ARG A 1 104 ? 4.478 -14.106 -1.700 1.00 94.12 104 ARG A O 1
ATOM 825 N N . GLU A 1 105 ? 5.706 -15.042 -0.070 1.00 94.25 105 GLU A N 1
ATOM 826 C CA . GLU A 1 105 ? 6.981 -15.025 -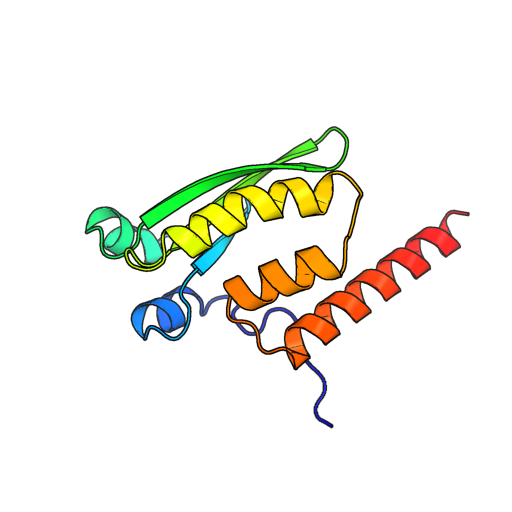0.817 1.00 94.25 105 GLU A CA 1
ATOM 827 C C . GLU A 1 105 ? 6.839 -15.554 -2.256 1.00 94.25 105 GLU A C 1
ATOM 829 O O . GLU A 1 105 ? 7.382 -14.973 -3.189 1.00 94.25 105 GLU A O 1
ATOM 834 N N . LYS A 1 106 ? 6.037 -16.608 -2.474 1.00 93.56 106 LYS A N 1
ATOM 835 C CA . LYS A 1 106 ? 5.802 -17.152 -3.824 1.00 93.56 106 LYS A CA 1
ATOM 836 C C . LYS A 1 106 ? 5.109 -16.167 -4.775 1.00 93.56 106 LYS A C 1
ATOM 838 O O . LYS A 1 106 ? 5.390 -16.181 -5.970 1.00 93.56 106 LYS A O 1
ATOM 843 N N . ASP A 1 107 ? 4.205 -15.340 -4.254 1.00 94.19 107 ASP A N 1
ATOM 844 C CA . ASP A 1 107 ? 3.448 -14.355 -5.030 1.00 94.19 107 ASP A CA 1
ATOM 845 C C . ASP A 1 107 ? 4.322 -13.119 -5.305 1.00 94.19 107 ASP A C 1
ATOM 847 O O . ASP A 1 107 ? 4.332 -12.608 -6.425 1.00 94.19 107 ASP A O 1
ATOM 851 N N . ILE A 1 108 ? 5.149 -12.723 -4.328 1.00 94.31 108 ILE A N 1
ATOM 852 C CA . ILE A 1 108 ? 6.163 -11.666 -4.469 1.00 94.31 108 ILE A CA 1
ATOM 853 C C . ILE A 1 108 ? 7.168 -12.023 -5.569 1.00 94.31 108 ILE A C 1
ATOM 855 O O . ILE A 1 108 ? 7.373 -11.247 -6.501 1.00 94.31 108 ILE A O 1
ATOM 859 N N . GLU A 1 109 ? 7.777 -13.211 -5.505 1.00 94.25 109 GLU A N 1
ATOM 860 C CA . GLU A 1 109 ? 8.755 -13.631 -6.515 1.00 94.25 109 GLU A CA 1
ATOM 861 C C . GLU A 1 109 ? 8.122 -13.738 -7.903 1.00 94.25 109 GLU A C 1
ATOM 863 O O . GLU A 1 109 ? 8.744 -13.366 -8.899 1.00 94.25 109 GLU A O 1
ATOM 868 N N . TYR A 1 110 ? 6.874 -14.207 -7.981 1.00 92.69 110 TYR A N 1
ATOM 869 C CA . TYR A 1 110 ? 6.159 -14.284 -9.247 1.00 92.69 110 TYR A CA 1
ATOM 870 C C . TYR A 1 110 ? 5.923 -12.897 -9.860 1.00 92.69 110 TYR A C 1
ATOM 872 O O . TYR A 1 110 ? 6.171 -12.714 -11.054 1.00 92.69 110 TYR A O 1
ATOM 880 N N . TYR A 1 111 ? 5.523 -11.911 -9.052 1.00 91.56 111 TYR A N 1
ATOM 881 C CA . TYR A 1 111 ? 5.405 -10.515 -9.478 1.00 91.56 111 TYR A CA 1
ATOM 882 C C . TYR A 1 111 ? 6.736 -9.959 -9.992 1.00 91.56 111 TYR A C 1
ATOM 884 O O . TYR A 1 111 ? 6.800 -9.452 -11.115 1.00 91.56 111 TYR A O 1
ATOM 892 N N . ILE A 1 112 ? 7.816 -10.134 -9.227 1.00 91.00 112 ILE A N 1
ATOM 893 C CA . ILE A 1 112 ? 9.142 -9.620 -9.588 1.00 91.00 112 ILE A CA 1
ATOM 894 C C . ILE A 1 112 ? 9.628 -10.224 -10.907 1.00 91.00 112 ILE A C 1
ATOM 896 O O . ILE A 1 112 ? 10.078 -9.500 -11.798 1.00 91.00 112 ILE A O 1
ATOM 900 N N . GLN A 1 113 ? 9.505 -11.543 -11.066 1.00 89.75 113 GLN A N 1
ATOM 901 C CA . GLN A 1 113 ? 9.900 -12.236 -12.293 1.00 89.75 113 GLN A CA 1
ATOM 902 C C . GLN A 1 113 ? 9.070 -11.779 -13.495 1.00 89.75 113 GLN A C 1
ATOM 904 O O . GLN A 1 113 ? 9.625 -11.537 -14.571 1.00 89.75 113 GLN A O 1
ATOM 909 N N . HIS A 1 114 ? 7.753 -11.634 -13.321 1.00 86.75 114 HIS A N 1
ATOM 910 C CA . HIS A 1 114 ? 6.856 -11.174 -14.377 1.00 86.75 114 HIS A CA 1
ATOM 911 C C . HIS A 1 114 ? 7.202 -9.748 -14.828 1.00 86.75 114 HIS A C 1
ATOM 913 O O . HIS A 1 114 ? 7.320 -9.486 -16.028 1.00 86.75 114 HIS A O 1
ATOM 919 N N . PHE A 1 115 ? 7.447 -8.842 -13.879 1.00 84.06 115 PHE A N 1
ATOM 920 C CA . PHE A 1 115 ? 7.809 -7.456 -14.167 1.00 84.06 115 PHE A CA 1
ATOM 921 C C . PHE A 1 115 ? 9.156 -7.352 -14.896 1.00 84.06 115 PHE A C 1
ATOM 923 O O . PHE A 1 115 ? 9.264 -6.690 -15.930 1.00 84.06 115 PHE A O 1
ATOM 930 N N . GLN A 1 116 ? 10.177 -8.077 -14.427 1.00 84.06 116 GLN A N 1
ATOM 931 C CA . GLN A 1 116 ? 11.493 -8.122 -15.073 1.00 84.06 116 GLN A CA 1
ATOM 932 C C . GLN A 1 116 ? 11.444 -8.708 -16.487 1.00 84.06 116 GLN A C 1
ATOM 934 O O . GLN A 1 116 ? 12.147 -8.224 -17.379 1.00 84.06 116 GLN A O 1
ATOM 939 N N . TYR A 1 117 ? 10.636 -9.748 -16.706 1.00 80.00 117 TYR A N 1
ATOM 940 C CA . TYR A 1 117 ? 10.445 -10.335 -18.030 1.00 80.00 117 TYR A CA 1
ATOM 941 C C . TYR A 1 117 ? 9.833 -9.318 -19.000 1.00 80.00 117 TYR A C 1
ATOM 943 O O . TYR A 1 117 ? 10.364 -9.112 -20.094 1.00 80.00 117 TYR A O 1
ATOM 951 N N . ASN A 1 118 ? 8.773 -8.626 -18.573 1.00 76.94 118 ASN A N 1
ATOM 952 C CA . ASN A 1 118 ? 8.120 -7.605 -19.386 1.00 76.94 118 ASN A CA 1
ATOM 953 C C . ASN A 1 118 ? 9.073 -6.442 -19.694 1.00 76.94 118 ASN A C 1
ATOM 955 O O . ASN A 1 118 ? 9.204 -6.067 -20.857 1.00 76.94 118 ASN A O 1
ATOM 959 N N . LEU A 1 119 ? 9.818 -5.937 -18.704 1.00 73.56 119 LEU A N 1
ATOM 960 C CA . LEU A 1 119 ? 10.836 -4.898 -18.908 1.00 73.56 119 LEU A CA 1
ATOM 961 C C . LEU A 1 119 ? 11.888 -5.289 -19.957 1.00 73.56 119 LEU A C 1
ATOM 963 O O . LEU A 1 119 ? 12.236 -4.477 -20.816 1.00 73.56 119 LEU A O 1
ATOM 967 N N . LYS A 1 120 ? 12.401 -6.526 -19.910 1.00 72.38 120 LYS A N 1
ATOM 968 C CA . LYS A 1 120 ? 13.376 -7.023 -20.898 1.00 72.38 120 LYS A CA 1
ATOM 969 C C . LYS A 1 120 ? 12.779 -7.077 -22.300 1.00 72.38 120 LYS A C 1
ATOM 971 O O . LYS A 1 120 ? 13.436 -6.649 -23.246 1.00 72.38 120 LYS A O 1
ATOM 976 N N . LYS A 1 121 ? 11.540 -7.560 -22.425 1.00 70.00 121 LYS A N 1
ATOM 977 C CA . LYS A 1 121 ? 10.825 -7.626 -23.703 1.00 70.00 121 LYS A CA 1
ATOM 978 C C . LYS A 1 121 ? 10.608 -6.233 -24.299 1.00 70.00 121 LYS A C 1
ATOM 980 O O . LYS A 1 121 ? 10.889 -6.039 -25.476 1.00 70.00 121 LYS A O 1
ATOM 985 N N . TYR A 1 122 ? 10.191 -5.259 -23.485 1.00 67.00 122 TYR A N 1
ATOM 986 C CA . TYR A 1 122 ? 10.061 -3.867 -23.922 1.00 67.00 122 TYR A CA 1
ATOM 987 C C . TYR A 1 122 ? 11.398 -3.300 -24.410 1.00 67.00 122 TYR A C 1
ATOM 989 O O . TYR A 1 122 ? 11.456 -2.745 -25.499 1.00 67.00 122 TYR A O 1
ATOM 997 N N . ARG A 1 123 ? 12.496 -3.495 -23.669 1.00 69.69 123 ARG A N 1
ATOM 998 C CA . ARG A 1 123 ? 13.816 -2.999 -24.097 1.00 69.69 123 ARG A CA 1
ATOM 999 C C . ARG A 1 123 ? 14.270 -3.598 -25.430 1.00 69.69 123 ARG A C 1
ATOM 1001 O O . ARG A 1 123 ? 14.784 -2.865 -26.260 1.00 69.69 123 ARG A O 1
ATOM 1008 N N . GLN A 1 124 ? 14.049 -4.892 -25.657 1.00 61.19 124 GLN A N 1
ATOM 1009 C CA . GLN A 1 124 ? 14.426 -5.566 -26.908 1.00 61.19 124 GLN A CA 1
ATOM 1010 C C . GLN A 1 124 ? 13.598 -5.131 -28.124 1.00 61.19 124 GLN A C 1
ATOM 1012 O O . GLN A 1 124 ? 14.074 -5.244 -29.244 1.00 61.19 124 GLN A O 1
ATOM 1017 N N . GLN A 1 125 ? 12.366 -4.665 -27.918 1.00 60.03 125 GLN A N 1
ATOM 1018 C CA . GLN A 1 125 ? 11.472 -4.252 -29.001 1.00 60.03 125 GLN A CA 1
ATOM 1019 C C . GLN A 1 125 ? 11.754 -2.827 -29.511 1.00 60.03 125 GLN A C 1
ATOM 1021 O O . GLN A 1 125 ? 11.335 -2.486 -30.614 1.00 60.03 12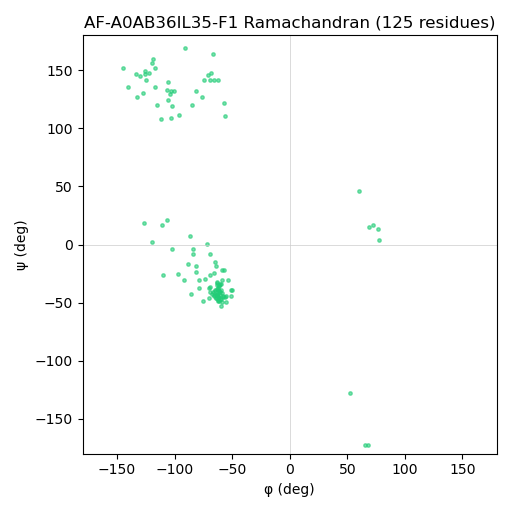5 GLN A O 1
ATOM 1026 N N . TYR A 1 126 ? 12.458 -2.011 -28.722 1.00 54.69 126 TYR A N 1
ATOM 1027 C CA . TYR A 1 126 ? 12.764 -0.609 -29.034 1.00 54.69 126 TYR A CA 1
ATOM 1028 C C . TYR A 1 126 ? 14.271 -0.285 -28.947 1.00 54.69 126 TYR A C 1
ATOM 1030 O O . TYR A 1 126 ? 14.632 0.884 -28.822 1.00 54.69 126 TYR A O 1
ATOM 1038 N N . SER A 1 127 ? 15.135 -1.311 -28.981 1.00 50.44 127 SER A N 1
ATOM 1039 C CA . SER A 1 127 ? 16.586 -1.183 -29.225 1.00 50.44 127 SER A CA 1
ATOM 1040 C C . SER A 1 127 ? 16.886 -1.487 -30.686 1.00 50.44 127 SER A C 1
ATOM 1042 O O . SER A 1 127 ? 17.812 -0.852 -31.230 1.00 50.44 127 SER A O 1
#

Solvent-accessible surface area (backbone atoms only — not comparable to full-atom values): 7284 Å² total; per-residue (Å²): 132,86,81,51,53,78,69,86,50,72,95,39,55,66,64,34,36,78,70,70,70,26,52,34,48,80,30,47,63,91,75,40,80,60,74,88,50,48,70,38,44,76,69,61,63,26,44,77,47,80,38,71,30,45,55,84,96,44,81,44,47,34,38,41,38,28,38,69,95,33,51,69,60,53,54,50,46,61,55,45,56,34,57,36,34,73,80,41,88,41,74,67,53,53,46,53,52,31,49,56,51,51,49,52,69,59,26,40,53,42,44,54,53,51,53,53,52,51,54,52,54,54,52,69,77,76,109

Radius of gyration: 15.48 Å; Cα contacts (8 Å, |Δi|>4): 159; chains: 1; bounding box: 33×40×45 Å

Foldseek 3Di:
DDAADACPCVPPLVVCVVVVLFFKDKAWPVCPDDPVCVVCCVVLQKDKDWAWADADPDIIIMIMIGGPVCVVLSVVCNVLVNVCRPVDHDLVSQQSVCVNRNHDPNNSVNVSVVVVVVVVVVVVVVD

pLDDT: mean 89.74, std 10.77, range [50.44, 98.69]

Nearest PDB structures (foldseek):
  6rol-assembly4_D  TM=3.198E-01  e=2.169E-01  Homo sapiens
  1zzj-assembly1_B  TM=3.473E-01  e=1.479E+00  Homo sapiens
  7n3z-assembly1_A  TM=4.408E-01  e=4.796E+00  Saccharomyces cerevisiae
  1zzi-assembly2_B  TM=3.173E-01  e=2.427E+00  Homo sapiens
  6gz5-assembly1_Ct  TM=3.087E-01  e=3.307E+00  Oryctolagus cuniculus

Organism: Haemophilus parainfluenzae (NCBI:txid729)

Mean predicted aligned error: 4.99 Å

Sequence (127 aa):
MEKGILGPHEGKELELMLRGEKQVALFNQELGIPDAFLPYLEQGMLHSKTVQRHINDVCLTDFIVYLPQSLALAEQMEVLLPASTVNGFDPKVEREIGRILGYREKDIEYYIQHFQYNLKKYRQQYS